Protein AF-A0A849PUE0-F1 (afdb_monomer_lite)

Secondary structure (DSSP, 8-state):
-----HHHHHHHHHHHHHHHHHHHHHHHHHHS-GGG----SSSHHHHHHHHHHHSTTHHHHHHIIIIITT-

pLDDT: mean 81.45, std 9.87, range [48.47, 92.12]

Sequence (71 aa):
MSEIPTQIYSIVAVVALLFGFWAVMLMDCLKRHESEFHTEMPNPKRMWTILLIVGIPWCAIIYFVAVKRKD

Radius of gyration: 15.73 Å; chains: 1; bounding box: 35×18×50 Å

Structure (mmCIF, N/CA/C/O backbone):
data_AF-A0A849PUE0-F1
#
_entry.id   AF-A0A849PUE0-F1
#
loop_
_atom_site.group_PDB
_atom_site.id
_atom_site.type_symbol
_atom_site.label_atom_id
_atom_site.label_alt_id
_atom_site.label_comp_id
_atom_site.label_asym_id
_atom_site.label_entity_id
_atom_site.label_seq_id
_atom_site.pdbx_PDB_ins_code
_atom_site.Cartn_x
_atom_site.Cartn_y
_atom_site.Cartn_z
_atom_site.occupancy
_atom_site.B_iso_or_equiv
_atom_site.auth_seq_id
_atom_site.auth_comp_id
_atom_site.auth_asym_id
_atom_site.auth_atom_id
_atom_site.pdbx_PDB_model_num
ATOM 1 N N . MET A 1 1 ? 19.207 8.249 -31.819 1.00 48.47 1 MET A N 1
ATOM 2 C CA . MET A 1 1 ? 18.085 8.132 -30.864 1.00 48.47 1 MET A CA 1
ATOM 3 C C . MET A 1 1 ? 18.396 6.942 -29.979 1.00 48.47 1 MET A C 1
ATOM 5 O O . MET A 1 1 ? 18.718 5.900 -30.525 1.00 48.47 1 MET A O 1
ATOM 9 N N . SER A 1 2 ? 18.436 7.117 -28.657 1.00 56.31 2 SER A N 1
ATOM 10 C CA . SER A 1 2 ? 18.665 6.004 -27.726 1.00 56.31 2 SER A CA 1
ATOM 11 C C . SER A 1 2 ? 17.454 5.075 -27.797 1.00 56.31 2 SER A C 1
ATOM 13 O O . SER A 1 2 ? 16.363 5.470 -27.387 1.00 56.31 2 SER A O 1
ATOM 15 N N . GLU A 1 3 ? 17.613 3.900 -28.403 1.00 67.12 3 GLU A N 1
ATOM 16 C CA . GLU A 1 3 ? 16.579 2.868 -28.427 1.00 67.12 3 GLU A CA 1
ATOM 17 C C . GLU A 1 3 ? 16.450 2.314 -27.009 1.00 67.12 3 GLU A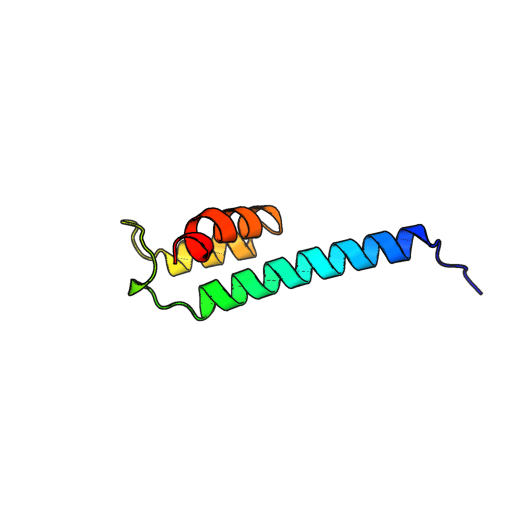 C 1
ATOM 19 O O . GLU A 1 3 ? 17.246 1.487 -26.568 1.00 67.12 3 GLU A O 1
ATOM 24 N N . ILE A 1 4 ? 15.481 2.830 -26.251 1.00 72.12 4 ILE A N 1
ATOM 25 C CA . ILE A 1 4 ? 15.135 2.262 -24.950 1.00 72.12 4 ILE A CA 1
ATOM 26 C C . ILE A 1 4 ? 14.700 0.809 -25.208 1.00 72.12 4 ILE A C 1
ATOM 28 O O . ILE A 1 4 ? 13.743 0.597 -25.958 1.00 72.12 4 ILE A O 1
ATOM 32 N N . PRO A 1 5 ? 15.371 -0.1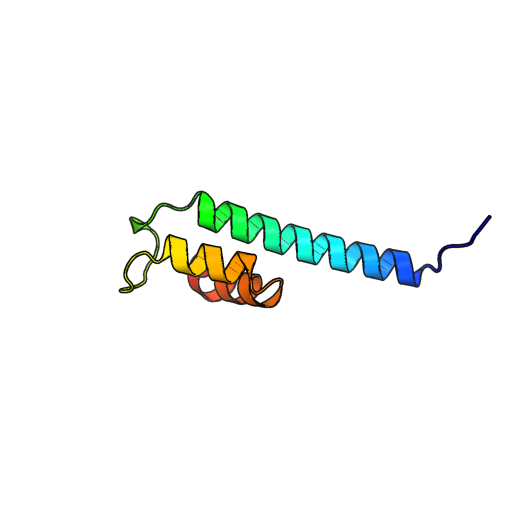97 -24.615 1.00 79.94 5 PRO A N 1
ATOM 33 C CA . PRO A 1 5 ? 15.038 -1.595 -24.843 1.00 79.94 5 PRO A CA 1
ATOM 34 C C . PRO A 1 5 ? 13.574 -1.869 -24.499 1.00 79.94 5 PRO A C 1
ATOM 36 O O . PRO A 1 5 ? 13.089 -1.431 -23.454 1.00 79.94 5 PRO A O 1
ATOM 39 N N . THR A 1 6 ? 12.876 -2.657 -25.320 1.00 79.81 6 THR A N 1
ATOM 40 C CA . THR A 1 6 ? 11.480 -3.078 -25.083 1.00 79.81 6 THR A CA 1
ATOM 41 C C . THR A 1 6 ? 11.272 -3.647 -23.673 1.00 79.81 6 THR A C 1
ATOM 43 O O . THR A 1 6 ? 10.234 -3.429 -23.054 1.00 79.81 6 THR A O 1
ATOM 46 N N . GLN A 1 7 ? 12.300 -4.295 -23.118 1.00 83.44 7 GLN A N 1
ATOM 47 C CA . GLN A 1 7 ? 12.322 -4.801 -21.745 1.00 83.44 7 GLN A CA 1
ATOM 48 C C . GLN A 1 7 ? 12.110 -3.705 -20.688 1.00 83.44 7 GLN A C 1
ATOM 50 O O . GLN A 1 7 ? 11.408 -3.937 -19.708 1.00 83.44 7 GLN A O 1
ATOM 55 N N . ILE A 1 8 ? 12.660 -2.503 -20.887 1.00 88.31 8 ILE A N 1
ATOM 56 C CA . ILE A 1 8 ? 12.484 -1.381 -19.957 1.00 88.31 8 ILE A CA 1
ATOM 57 C C . ILE A 1 8 ? 11.028 -0.918 -19.959 1.00 88.31 8 ILE A C 1
ATOM 59 O O . ILE A 1 8 ? 10.468 -0.693 -18.890 1.00 88.31 8 ILE A O 1
ATOM 63 N N . TYR A 1 9 ? 10.379 -0.851 -21.124 1.00 87.00 9 TYR A N 1
ATOM 64 C CA . TYR A 1 9 ? 8.952 -0.522 -21.199 1.00 87.00 9 TYR A CA 1
ATOM 65 C C . TYR A 1 9 ? 8.089 -1.542 -20.453 1.00 87.00 9 TYR A C 1
ATOM 67 O O . TYR A 1 9 ? 7.190 -1.152 -19.711 1.00 87.00 9 TYR A O 1
ATOM 75 N N . SER A 1 10 ? 8.387 -2.837 -20.590 1.00 88.19 10 SER A N 1
ATOM 76 C CA . SER A 1 10 ? 7.693 -3.887 -19.838 1.00 88.19 10 SER A CA 1
AT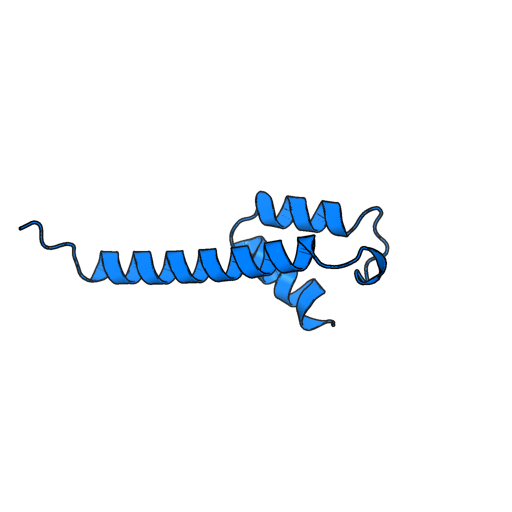OM 77 C C . SER A 1 10 ? 7.903 -3.749 -18.327 1.00 88.19 10 SER A C 1
ATOM 79 O O . SER A 1 10 ? 6.940 -3.845 -17.570 1.00 88.19 10 SER A O 1
ATOM 81 N N . ILE A 1 11 ? 9.130 -3.469 -17.880 1.00 91.75 11 ILE A N 1
ATOM 82 C CA . ILE A 1 11 ? 9.435 -3.251 -16.457 1.00 91.75 11 ILE A CA 1
ATOM 83 C C . ILE A 1 11 ? 8.675 -2.032 -15.927 1.00 91.75 11 ILE A C 1
ATOM 85 O O . ILE A 1 11 ? 8.022 -2.120 -14.890 1.00 91.75 11 ILE A O 1
ATOM 89 N N . VAL A 1 12 ? 8.700 -0.914 -16.654 1.00 92.12 12 VAL A N 1
ATOM 90 C CA . VAL A 1 12 ? 7.986 0.313 -16.278 1.00 92.12 12 VAL A CA 1
ATOM 91 C C . VAL A 1 12 ? 6.480 0.069 -16.205 1.00 92.12 12 VAL A C 1
ATOM 93 O O . VAL A 1 12 ? 5.847 0.513 -15.251 1.00 92.12 12 VAL A O 1
ATOM 96 N N . ALA A 1 13 ? 5.908 -0.678 -17.151 1.00 91.50 13 ALA A N 1
ATOM 97 C CA . ALA A 1 13 ? 4.492 -1.031 -17.127 1.00 91.50 13 ALA A CA 1
ATOM 98 C C . ALA A 1 13 ? 4.129 -1.862 -15.884 1.00 91.50 13 ALA A C 1
ATOM 100 O O . ALA A 1 13 ? 3.153 -1.553 -15.202 1.00 91.50 13 ALA A O 1
ATOM 101 N N . VAL A 1 14 ? 4.933 -2.873 -15.538 1.00 92.00 14 VAL A N 1
ATOM 102 C CA . VAL A 1 14 ? 4.712 -3.695 -14.335 1.00 92.00 14 VAL A CA 1
ATOM 103 C C . VAL A 1 14 ? 4.843 -2.859 -13.061 1.00 92.00 14 VAL A C 1
ATOM 105 O O . VAL A 1 14 ? 3.991 -2.951 -12.179 1.00 92.00 14 VAL A O 1
ATOM 108 N N . VAL A 1 15 ? 5.863 -2.003 -12.969 1.00 91.56 15 VAL A N 1
ATOM 109 C CA . VAL A 1 15 ? 6.056 -1.105 -11.820 1.00 91.56 15 VAL A CA 1
ATOM 110 C C . VAL A 1 15 ? 4.888 -0.127 -11.688 1.00 91.56 15 VAL A C 1
ATOM 112 O O . VAL A 1 15 ? 4.385 0.065 -10.583 1.00 91.56 15 VAL A O 1
ATOM 115 N N . ALA A 1 16 ? 4.403 0.440 -12.794 1.00 91.88 16 ALA A N 1
ATOM 116 C CA . ALA A 1 16 ? 3.251 1.334 -12.792 1.00 91.88 16 ALA A CA 1
ATOM 117 C C . ALA A 1 16 ? 1.971 0.625 -12.323 1.00 91.88 16 ALA A C 1
ATOM 119 O O . ALA A 1 16 ? 1.212 1.192 -11.538 1.00 91.88 16 ALA A O 1
ATOM 120 N N . LEU A 1 17 ? 1.749 -0.626 -12.742 1.00 91.81 17 LEU A N 1
ATOM 121 C CA . LEU A 1 17 ? 0.614 -1.433 -12.285 1.00 91.81 17 LEU A CA 1
ATOM 122 C C . LEU A 1 17 ? 0.706 -1.763 -10.791 1.00 91.81 17 LEU A C 1
ATOM 124 O O . LEU A 1 17 ? -0.278 -1.604 -10.071 1.00 91.81 17 LEU A O 1
ATOM 128 N N . LEU A 1 18 ? 1.882 -2.177 -10.309 1.00 90.12 18 LEU A N 1
ATOM 129 C CA . LEU A 1 18 ? 2.108 -2.464 -8.889 1.00 90.12 18 LEU A CA 1
ATOM 130 C C . LEU A 1 18 ? 1.924 -1.212 -8.026 1.00 90.12 18 LEU A C 1
ATOM 132 O O . LEU A 1 18 ? 1.278 -1.273 -6.980 1.00 90.12 18 LEU A O 1
ATOM 136 N N . PHE A 1 19 ? 2.447 -0.074 -8.481 1.00 89.44 19 PHE A N 1
ATOM 137 C CA . PHE A 1 19 ? 2.280 1.205 -7.803 1.00 89.44 19 PHE A CA 1
ATOM 138 C C . PHE A 1 19 ? 0.820 1.665 -7.811 1.00 89.44 19 PHE A C 1
ATOM 140 O O . PHE A 1 19 ? 0.307 2.089 -6.779 1.00 89.44 19 PHE A O 1
ATOM 147 N N . GLY A 1 20 ? 0.123 1.528 -8.943 1.00 91.19 20 GLY A N 1
ATOM 148 C CA . GLY A 1 20 ? -1.303 1.829 -9.051 1.00 91.19 20 GLY A CA 1
ATOM 149 C C . GLY A 1 20 ? -2.143 0.973 -8.103 1.00 91.19 20 GLY A C 1
ATOM 150 O O . GLY A 1 20 ? -2.965 1.504 -7.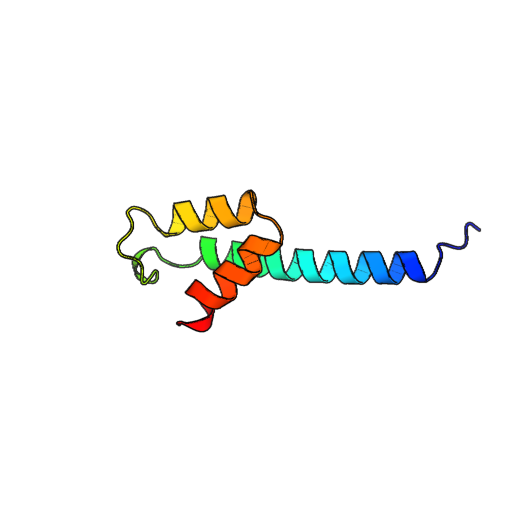359 1.00 91.19 20 GLY A O 1
ATOM 151 N N . PHE A 1 21 ? -1.891 -0.338 -8.060 1.00 90.44 21 PHE A N 1
ATOM 152 C CA . PHE A 1 21 ? -2.551 -1.250 -7.126 1.00 90.44 21 PHE A CA 1
ATOM 153 C C . PHE A 1 21 ? -2.307 -0.845 -5.667 1.00 90.44 21 PHE A C 1
ATOM 155 O O . PHE A 1 21 ? -3.255 -0.714 -4.889 1.00 90.44 21 PHE A O 1
ATOM 162 N N . TRP A 1 22 ? -1.049 -0.588 -5.310 1.00 91.81 22 TRP A N 1
ATOM 163 C CA . TRP A 1 22 ? -0.677 -0.118 -3.981 1.00 91.81 22 TRP A CA 1
ATOM 164 C C . TRP A 1 22 ? -1.390 1.191 -3.608 1.00 91.81 22 TRP A C 1
ATOM 166 O O . TRP A 1 22 ? -1.985 1.282 -2.533 1.00 91.81 22 TRP A O 1
ATOM 176 N N . ALA A 1 23 ? -1.400 2.177 -4.509 1.00 89.75 23 ALA A N 1
ATOM 177 C CA . ALA A 1 23 ? -2.034 3.470 -4.280 1.00 89.75 23 ALA A CA 1
ATOM 178 C C . ALA A 1 23 ? -3.548 3.333 -4.061 1.00 89.75 23 ALA A C 1
ATOM 180 O O . ALA A 1 23 ? -4.105 3.985 -3.179 1.00 89.75 23 ALA A O 1
ATOM 181 N N . VAL A 1 24 ? -4.220 2.449 -4.809 1.00 91.06 24 VAL A N 1
ATOM 182 C CA . VAL A 1 24 ? -5.648 2.162 -4.605 1.00 91.06 24 VAL A CA 1
ATOM 183 C C . VAL A 1 24 ? -5.896 1.532 -3.234 1.00 91.06 24 VAL A C 1
ATOM 185 O O . VAL A 1 24 ? -6.853 1.924 -2.569 1.00 91.06 24 VAL A O 1
ATOM 188 N N . MET A 1 25 ? -5.047 0.605 -2.777 1.00 88.62 25 MET A N 1
ATOM 189 C CA . MET A 1 25 ? -5.175 0.019 -1.433 1.00 88.62 25 MET A CA 1
ATOM 190 C C . MET A 1 25 ? -4.936 1.051 -0.327 1.00 88.62 25 MET A C 1
ATOM 192 O O . MET A 1 25 ? -5.664 1.070 0.663 1.00 88.62 25 MET A O 1
ATOM 196 N N . LEU A 1 26 ? -3.963 1.948 -0.503 1.00 88.81 26 LEU A N 1
ATOM 197 C CA . LEU A 1 26 ? -3.720 3.038 0.441 1.00 88.81 26 LEU A CA 1
ATOM 198 C C . LEU A 1 26 ? -4.910 4.000 0.506 1.00 88.81 26 LEU A C 1
ATOM 200 O O . LEU A 1 26 ? -5.360 4.345 1.596 1.00 88.81 26 LEU A O 1
ATOM 204 N N . MET A 1 27 ? -5.456 4.399 -0.646 1.00 89.62 27 MET A N 1
ATOM 205 C CA . MET A 1 27 ? -6.649 5.247 -0.697 1.00 89.62 27 MET A CA 1
ATOM 206 C C . MET A 1 27 ? -7.859 4.575 -0.045 1.00 89.62 27 MET A C 1
ATOM 208 O O . MET A 1 27 ? -8.604 5.250 0.663 1.00 89.62 27 MET A O 1
ATOM 212 N N . ASP A 1 28 ? -8.047 3.270 -0.257 1.00 89.06 28 ASP A N 1
ATOM 213 C CA . ASP A 1 28 ? -9.093 2.485 0.406 1.00 89.06 28 ASP A CA 1
ATOM 214 C C . ASP A 1 28 ? -8.930 2.541 1.928 1.00 89.06 28 ASP A C 1
ATOM 216 O O . ASP A 1 28 ? -9.840 2.974 2.628 1.00 89.06 28 ASP A O 1
ATOM 220 N N . CYS A 1 29 ? -7.729 2.244 2.432 1.00 86.69 29 CYS A N 1
ATOM 221 C CA . CYS A 1 29 ? -7.416 2.278 3.859 1.00 86.69 29 CYS A CA 1
ATOM 222 C C . CYS A 1 29 ? -7.626 3.661 4.494 1.00 86.69 29 CYS A C 1
ATOM 224 O O . CYS A 1 29 ? -8.095 3.763 5.629 1.00 86.69 29 CYS A O 1
ATOM 226 N N . LEU A 1 30 ? -7.288 4.737 3.779 1.00 85.81 30 LEU A N 1
ATOM 227 C CA . LEU A 1 30 ? -7.468 6.105 4.268 1.00 85.81 30 LEU A CA 1
ATOM 228 C C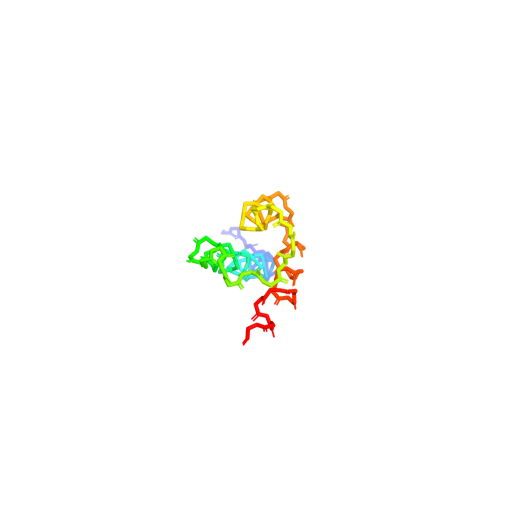 . LEU A 1 30 ? -8.939 6.542 4.268 1.00 85.81 30 LEU A C 1
ATOM 230 O O . LEU A 1 30 ? -9.347 7.271 5.176 1.00 85.81 30 LEU A O 1
ATOM 234 N N . LYS A 1 31 ? -9.732 6.105 3.283 1.00 87.25 31 LYS A N 1
ATOM 235 C CA . LYS A 1 31 ? -11.164 6.431 3.182 1.00 87.25 31 LYS A CA 1
ATOM 236 C C . LYS A 1 31 ? -12.030 5.614 4.135 1.00 87.25 31 LYS A C 1
ATOM 238 O O . LYS A 1 31 ? -12.990 6.153 4.672 1.00 87.25 31 LYS A O 1
ATOM 243 N N . ARG A 1 32 ? -11.675 4.350 4.354 1.00 83.81 32 ARG A N 1
ATOM 244 C CA . ARG A 1 32 ? -12.400 3.406 5.205 1.00 83.81 32 ARG A CA 1
ATOM 245 C C . ARG A 1 32 ? -12.538 3.927 6.637 1.00 83.81 32 ARG A C 1
ATOM 247 O O . ARG A 1 32 ? -11.599 4.520 7.198 1.00 83.81 32 ARG A O 1
ATOM 254 N N . HIS A 1 33 ? -13.719 3.739 7.216 1.00 78.06 33 HIS A N 1
ATOM 255 C CA . HIS A 1 33 ? -14.010 4.177 8.577 1.00 78.06 33 HIS A CA 1
ATOM 256 C C . HIS A 1 33 ? -13.473 3.153 9.586 1.00 78.06 33 HIS A C 1
ATOM 258 O O . HIS A 1 33 ? -13.424 1.961 9.301 1.00 78.06 33 HIS A O 1
ATOM 264 N N . GLU A 1 34 ? -13.048 3.589 10.777 1.00 71.62 34 GLU A N 1
ATOM 265 C CA . GLU A 1 34 ? -12.415 2.678 11.753 1.00 71.62 34 GLU A CA 1
ATOM 266 C C . GLU A 1 34 ? -13.329 1.525 12.199 1.00 71.62 34 GLU A C 1
ATOM 268 O O . GLU A 1 34 ? -12.840 0.438 12.493 1.00 71.62 34 GLU A O 1
ATOM 273 N N . SER A 1 35 ? -14.647 1.736 12.170 1.00 70.81 35 SER A N 1
ATOM 274 C CA . SER A 1 35 ? -15.679 0.742 12.488 1.00 70.81 35 SER A CA 1
ATOM 275 C C . SER A 1 35 ? -15.826 -0.377 11.452 1.00 70.81 35 SER A C 1
ATOM 277 O O . SER A 1 35 ? -16.446 -1.390 11.749 1.00 70.81 35 SER A O 1
ATOM 279 N N . GLU A 1 36 ? -15.279 -0.204 10.247 1.00 71.06 36 GLU A N 1
ATOM 280 C CA . GLU A 1 36 ? -15.339 -1.186 9.151 1.00 71.06 36 GLU A CA 1
ATOM 281 C C . GLU A 1 36 ? -14.134 -2.138 9.171 1.00 71.06 36 GLU A C 1
ATOM 283 O O . GLU A 1 36 ? -14.002 -3.025 8.332 1.00 71.06 36 GLU A O 1
ATOM 288 N N . PHE A 1 37 ? -13.207 -1.962 10.116 1.00 73.44 37 PHE A N 1
ATOM 289 C CA . PHE A 1 37 ? -12.093 -2.881 10.293 1.00 73.44 37 PHE A CA 1
ATOM 290 C C . PHE A 1 37 ? -12.492 -3.988 11.270 1.00 73.44 37 PHE A C 1
ATOM 292 O O . PHE A 1 37 ? -12.581 -3.770 12.475 1.00 73.44 37 PHE A O 1
ATOM 299 N N . HIS A 1 38 ? -12.652 -5.206 10.755 1.00 67.25 38 HIS A N 1
ATOM 300 C CA . HIS A 1 38 ? -12.964 -6.417 11.523 1.00 67.25 38 HIS A CA 1
ATOM 301 C C . HIS A 1 38 ? -11.743 -6.936 12.312 1.00 67.25 38 HIS A C 1
ATOM 303 O O . HIS A 1 38 ? -11.296 -8.068 12.125 1.00 67.25 38 HIS A O 1
ATOM 309 N N . THR A 1 39 ? -11.148 -6.095 13.159 1.00 65.56 39 THR A N 1
ATOM 310 C CA . THR A 1 39 ? -9.948 -6.431 13.942 1.00 65.56 39 THR A CA 1
ATOM 311 C C . THR A 1 39 ? -10.089 -5.908 15.364 1.00 65.56 39 THR A C 1
ATOM 313 O O . THR A 1 39 ? -10.380 -4.735 15.557 1.00 65.56 39 THR A O 1
ATOM 316 N N . GLU A 1 40 ? -9.802 -6.747 16.359 1.00 67.56 40 GLU A N 1
ATOM 317 C CA . GLU A 1 40 ? -9.867 -6.412 17.797 1.00 67.56 40 GLU A CA 1
ATOM 318 C C . GLU A 1 40 ? -8.713 -5.499 18.275 1.00 67.56 40 GLU A C 1
ATOM 320 O O . GLU A 1 40 ? -8.496 -5.305 19.469 1.00 67.56 40 GLU A O 1
ATOM 325 N N . MET A 1 41 ? -7.928 -4.953 17.344 1.00 65.88 41 MET A N 1
ATOM 326 C CA . MET A 1 41 ? -6.707 -4.202 17.626 1.00 65.88 41 MET A CA 1
ATOM 327 C C . MET A 1 41 ? -7.009 -2.714 17.853 1.00 65.88 41 MET A C 1
ATOM 329 O O . MET A 1 41 ? -7.821 -2.145 17.123 1.00 65.88 41 MET A O 1
ATOM 333 N N . PRO A 1 42 ? -6.327 -2.032 18.793 1.00 65.38 42 PRO A N 1
ATOM 334 C CA . PRO A 1 42 ? -6.483 -0.591 18.960 1.00 65.38 42 PRO A CA 1
ATOM 335 C C . PRO A 1 42 ? -5.950 0.161 17.726 1.00 65.38 42 PRO A C 1
ATOM 337 O O . PRO A 1 42 ? -4.788 0.013 17.351 1.00 65.38 42 PRO A O 1
ATOM 340 N N . ASN A 1 43 ? -6.790 1.011 17.122 1.00 75.88 43 ASN A N 1
ATOM 341 C CA . ASN A 1 43 ? -6.498 1.838 15.936 1.00 75.88 43 ASN A CA 1
ATOM 342 C C . ASN A 1 43 ? -6.082 1.042 14.673 1.00 75.88 43 ASN A C 1
ATOM 344 O O . ASN A 1 43 ? -4.995 1.269 14.119 1.00 75.88 43 ASN A O 1
ATOM 348 N N . PRO A 1 44 ? -6.941 0.143 14.156 1.00 80.56 44 PRO A N 1
ATOM 349 C CA . PRO A 1 44 ? -6.603 -0.744 13.039 1.00 80.56 44 PRO A CA 1
ATOM 350 C C . PRO A 1 44 ? -6.275 0.032 11.755 1.00 80.56 44 PRO A C 1
ATOM 352 O O . PRO A 1 44 ? -5.354 -0.330 11.021 1.00 80.56 44 PRO A O 1
ATOM 355 N N . LYS A 1 45 ? -6.949 1.164 11.524 1.00 84.88 45 LYS A N 1
ATOM 356 C CA . LYS A 1 45 ? -6.687 2.064 10.395 1.00 84.88 45 LYS A CA 1
ATOM 357 C C . LYS A 1 45 ? -5.252 2.579 10.383 1.00 84.88 45 LYS A C 1
ATOM 359 O O . LYS A 1 45 ? -4.590 2.559 9.344 1.00 84.88 45 LYS A O 1
ATOM 364 N N . ARG A 1 46 ? -4.747 3.024 11.537 1.00 85.12 46 ARG A N 1
ATOM 365 C CA . ARG A 1 46 ? -3.391 3.573 11.657 1.00 85.12 46 ARG A CA 1
ATOM 366 C C . ARG A 1 46 ? -2.337 2.496 11.422 1.00 85.12 46 ARG A C 1
ATOM 368 O O . ARG A 1 46 ? -1.368 2.755 10.714 1.00 85.12 46 ARG A O 1
ATOM 375 N N . MET A 1 47 ? -2.554 1.293 11.950 1.00 87.62 47 MET A N 1
ATOM 376 C CA . MET A 1 47 ? -1.678 0.147 11.707 1.00 87.62 47 MET A CA 1
ATOM 377 C C . MET A 1 47 ? -1.596 -0.184 10.211 1.00 87.62 47 MET A C 1
ATOM 379 O O . MET A 1 47 ? -0.500 -0.213 9.655 1.00 87.62 47 MET A O 1
ATOM 383 N N . TRP A 1 48 ? -2.738 -0.373 9.543 1.00 88.19 48 TRP A N 1
ATOM 384 C CA . TRP A 1 48 ? -2.765 -0.689 8.112 1.00 88.19 48 TRP A CA 1
ATOM 385 C C . TRP A 1 48 ? -2.185 0.427 7.248 1.00 88.19 48 TRP A C 1
ATOM 387 O O . TRP A 1 48 ? -1.459 0.142 6.302 1.00 88.19 48 TRP A O 1
ATOM 397 N N . THR A 1 49 ? -2.414 1.688 7.612 1.00 87.88 49 THR A N 1
ATOM 398 C CA . THR A 1 49 ? -1.809 2.832 6.918 1.00 87.88 49 THR A CA 1
ATOM 399 C C . THR A 1 49 ? -0.281 2.793 7.013 1.00 87.88 49 THR A C 1
ATOM 401 O O . THR A 1 49 ? 0.396 2.945 6.000 1.00 87.88 49 THR A O 1
ATOM 404 N N . ILE A 1 50 ? 0.280 2.535 8.201 1.00 87.88 50 ILE A N 1
ATOM 405 C CA . ILE A 1 50 ? 1.736 2.416 8.387 1.00 87.88 50 ILE A CA 1
ATOM 406 C C . ILE A 1 50 ? 2.285 1.221 7.600 1.00 87.88 50 ILE A C 1
ATOM 408 O O . ILE A 1 50 ? 3.280 1.366 6.894 1.00 87.88 50 ILE A O 1
ATOM 412 N N . LEU A 1 51 ? 1.625 0.062 7.667 1.00 87.25 51 LEU A N 1
ATOM 413 C CA . LEU A 1 51 ? 2.033 -1.130 6.919 1.00 87.25 51 LEU A CA 1
ATOM 414 C C . LEU A 1 51 ? 2.008 -0.894 5.406 1.00 87.25 51 LEU A C 1
ATOM 416 O O . LEU A 1 51 ? 2.919 -1.325 4.706 1.00 87.25 51 LEU A O 1
ATOM 420 N N . LEU A 1 52 ? 1.004 -0.180 4.894 1.00 87.94 52 LEU A N 1
ATOM 421 C CA . LEU A 1 52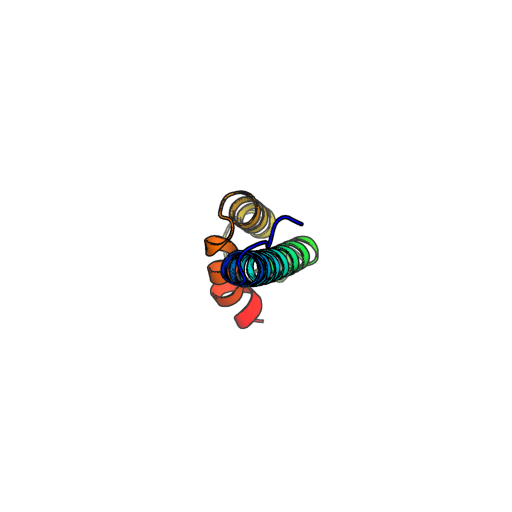 ? 0.923 0.169 3.479 1.00 87.94 52 LEU A CA 1
ATOM 422 C C . LEU A 1 52 ? 2.012 1.168 3.080 1.00 87.94 52 LEU A C 1
ATOM 424 O O . LEU A 1 52 ? 2.595 1.001 2.018 1.00 87.94 52 LEU A O 1
ATOM 428 N N . ILE A 1 53 ? 2.336 2.158 3.913 1.00 85.69 53 ILE A N 1
ATOM 429 C CA . ILE A 1 53 ? 3.396 3.133 3.610 1.00 85.69 53 ILE A CA 1
ATOM 430 C C . ILE A 1 53 ? 4.789 2.488 3.648 1.00 85.69 53 ILE A C 1
ATOM 432 O O . ILE A 1 53 ? 5.609 2.758 2.776 1.00 85.69 53 ILE A O 1
ATOM 436 N N . VAL A 1 54 ? 5.066 1.639 4.642 1.00 83.56 54 VAL A N 1
ATOM 437 C CA . VAL A 1 54 ? 6.408 1.074 4.873 1.00 83.56 54 VAL A CA 1
ATOM 438 C C . VAL A 1 54 ? 6.648 -0.204 4.064 1.00 83.56 54 VAL A C 1
ATOM 440 O O . VAL A 1 54 ? 7.765 -0.459 3.627 1.00 83.56 54 VAL A O 1
ATOM 443 N N . GLY A 1 55 ? 5.614 -1.018 3.850 1.00 76.00 55 GLY A N 1
ATOM 444 C CA . GLY A 1 55 ? 5.733 -2.362 3.280 1.00 76.00 55 GLY A CA 1
ATOM 445 C C . GLY A 1 55 ? 5.458 -2.476 1.779 1.00 76.00 55 GLY A C 1
ATOM 446 O O . GLY A 1 55 ? 5.099 -3.565 1.322 1.00 76.00 55 GLY A O 1
ATOM 447 N N . ILE A 1 56 ? 5.560 -1.385 1.008 1.00 72.50 56 ILE A N 1
ATOM 448 C CA . ILE A 1 56 ? 5.360 -1.412 -0.454 1.00 72.50 56 ILE A CA 1
ATOM 449 C C . ILE A 1 56 ? 6.225 -2.519 -1.088 1.00 72.50 56 ILE A C 1
ATOM 451 O O . ILE A 1 56 ? 7.415 -2.584 -0.781 1.00 72.50 56 ILE A O 1
ATOM 455 N N . PRO A 1 57 ? 5.710 -3.348 -2.021 1.00 71.25 57 PRO A N 1
ATOM 456 C CA . PRO A 1 57 ? 4.312 -3.550 -2.432 1.00 71.25 57 PRO A CA 1
ATOM 457 C C . PRO A 1 57 ? 3.619 -4.729 -1.717 1.00 71.25 57 PRO A C 1
ATOM 459 O O . PRO A 1 57 ? 2.410 -4.914 -1.858 1.00 71.25 57 PRO A O 1
ATOM 462 N N . TRP A 1 58 ? 4.355 -5.534 -0.947 1.00 81.94 58 TRP A N 1
ATOM 463 C CA . TRP A 1 58 ? 3.859 -6.787 -0.364 1.00 81.94 58 TRP A CA 1
ATOM 464 C C . TRP A 1 58 ? 2.698 -6.571 0.618 1.00 81.94 58 TRP A C 1
ATOM 466 O O . TRP A 1 58 ? 1.710 -7.309 0.602 1.00 81.94 58 TRP A O 1
ATOM 476 N N . CYS A 1 59 ? 2.750 -5.502 1.417 1.00 83.56 59 CYS A N 1
ATOM 477 C CA . CYS A 1 59 ? 1.686 -5.184 2.369 1.00 83.56 59 CYS A CA 1
ATOM 478 C C . CYS A 1 59 ? 0.361 -4.783 1.702 1.00 83.56 59 CYS A C 1
ATOM 480 O O . CYS A 1 59 ? -0.688 -4.978 2.312 1.00 83.56 59 CYS A O 1
ATOM 482 N N . ALA A 1 60 ? 0.367 -4.301 0.451 1.00 85.00 60 ALA A N 1
ATOM 483 C CA . ALA A 1 60 ? -0.874 -4.034 -0.284 1.00 85.00 60 ALA A CA 1
ATOM 484 C C . ALA A 1 60 ? -1.620 -5.320 -0.652 1.00 85.00 60 ALA A C 1
ATOM 486 O O . ALA A 1 60 ? -2.847 -5.356 -0.591 1.00 85.00 60 ALA A O 1
ATOM 487 N N . ILE A 1 61 ? -0.893 -6.392 -0.974 1.00 85.25 61 ILE A N 1
ATOM 488 C CA . ILE A 1 61 ? -1.490 -7.704 -1.257 1.00 85.25 61 ILE A CA 1
ATOM 489 C C . ILE A 1 61 ? -2.120 -8.270 0.019 1.00 85.25 61 ILE A C 1
ATOM 491 O O . ILE A 1 61 ? -3.260 -8.731 0.001 1.00 85.25 61 ILE A O 1
ATOM 495 N N . ILE A 1 62 ? -1.401 -8.183 1.141 1.00 85.75 62 ILE A N 1
ATOM 496 C CA . ILE A 1 62 ? -1.905 -8.638 2.442 1.00 85.75 62 ILE A CA 1
ATOM 497 C C . ILE A 1 62 ? -3.149 -7.836 2.838 1.00 85.75 62 ILE A C 1
ATOM 499 O O . ILE A 1 62 ? -4.150 -8.437 3.217 1.00 85.75 62 ILE A O 1
ATOM 503 N N . TYR A 1 63 ? -3.123 -6.507 2.697 1.00 86.00 63 TYR A N 1
ATOM 504 C CA . TYR A 1 63 ? -4.284 -5.652 2.954 1.00 86.00 63 TYR A CA 1
ATOM 505 C C . TYR A 1 63 ? -5.487 -6.053 2.093 1.00 86.00 63 TYR A C 1
ATOM 507 O O . TYR A 1 63 ? -6.599 -6.192 2.602 1.00 86.00 63 TYR A O 1
ATOM 515 N N . PHE A 1 64 ? -5.264 -6.302 0.801 1.00 85.69 64 PHE A N 1
ATOM 516 C CA . PHE A 1 64 ? -6.322 -6.726 -0.107 1.00 85.69 64 PHE A CA 1
ATOM 517 C C . PHE A 1 64 ? -6.985 -8.031 0.353 1.00 85.69 64 PHE A C 1
ATOM 519 O O . PHE A 1 64 ? -8.207 -8.103 0.436 1.00 85.69 64 PHE A O 1
ATOM 526 N N . VAL A 1 65 ? -6.197 -9.051 0.702 1.00 84.56 65 VAL A N 1
ATOM 527 C CA . VAL A 1 65 ? -6.726 -10.357 1.131 1.00 84.56 65 VAL A CA 1
ATOM 528 C C . VAL A 1 65 ? -7.356 -10.299 2.526 1.00 84.56 65 VAL A C 1
ATOM 530 O O . VAL A 1 65 ? -8.375 -10.945 2.766 1.00 84.56 65 VAL A O 1
ATOM 533 N N . ALA A 1 66 ? -6.742 -9.566 3.456 1.00 82.06 66 ALA A N 1
ATOM 534 C CA . ALA A 1 66 ? -7.127 -9.570 4.863 1.00 82.06 66 ALA A CA 1
ATOM 535 C C . ALA A 1 66 ? -8.272 -8.606 5.186 1.00 82.06 66 ALA A C 1
ATOM 537 O O . ALA A 1 66 ? -9.053 -8.909 6.085 1.00 82.06 66 ALA A O 1
ATOM 538 N N . VAL A 1 67 ? -8.349 -7.474 4.481 1.00 81.50 67 VAL A N 1
ATOM 539 C CA . VAL A 1 67 ? -9.319 -6.399 4.729 1.00 81.50 67 VAL A CA 1
ATOM 540 C C . VAL A 1 67 ? -10.292 -6.301 3.559 1.00 81.50 67 VAL A C 1
ATOM 542 O O . VAL A 1 67 ? -11.465 -6.614 3.713 1.00 81.50 67 VAL A O 1
ATOM 545 N N . LYS A 1 68 ? -9.808 -5.962 2.359 1.00 77.94 68 LYS A N 1
ATOM 546 C CA . LYS A 1 68 ? -10.688 -5.599 1.236 1.00 77.94 68 LYS A CA 1
ATOM 547 C C . LYS A 1 68 ? -11.527 -6.750 0.672 1.00 77.94 68 LYS A C 1
ATOM 549 O O . LYS A 1 68 ? -12.606 -6.507 0.156 1.00 77.94 68 LYS A O 1
ATOM 554 N N . ARG A 1 69 ? -11.041 -7.992 0.732 1.00 76.88 69 ARG A N 1
ATOM 555 C CA . ARG A 1 69 ? -11.782 -9.185 0.281 1.00 76.88 69 ARG A CA 1
ATOM 556 C C . ARG A 1 69 ? -12.811 -9.683 1.308 1.00 76.88 69 ARG A C 1
ATOM 558 O O . ARG A 1 69 ? -13.567 -10.594 0.989 1.00 76.88 69 ARG A O 1
ATOM 565 N N . LYS A 1 70 ? -12.736 -9.211 2.556 1.00 65.06 70 LYS A N 1
ATOM 566 C CA . LYS A 1 70 ? -13.614 -9.657 3.650 1.00 65.06 70 LYS A CA 1
ATOM 567 C C . LYS A 1 70 ? -14.825 -8.750 3.867 1.00 65.06 70 LYS A C 1
ATOM 569 O O . LYS A 1 70 ? -15.729 -9.176 4.581 1.00 65.06 70 LYS A O 1
ATOM 574 N N . ASP A 1 71 ? -14.819 -7.562 3.270 1.00 56.16 71 ASP A N 1
ATOM 575 C CA . ASP A 1 71 ? -16.040 -6.799 2.990 1.00 56.16 71 ASP A CA 1
ATOM 576 C C . ASP A 1 71 ? -16.889 -7.491 1.923 1.00 56.16 71 ASP A C 1
ATOM 578 O O . ASP A 1 71 ? -18.132 -7.433 2.045 1.00 56.16 71 ASP A O 1
#

Foldseek 3Di:
DPPPDPVVVVVVVVVVVLVVLLVVLLVCLVPDDQVLFPDPDPPVSVVLNVCSVPVPRVSSVVSCVRRVVVD